Protein AF-A0A5B0HNM7-F1 (afdb_monomer_lite)

Radius of gyration: 12.05 Å; chains: 1; bounding box: 30×16×31 Å

pLDDT: mean 93.08, std 6.83, range [74.44, 98.62]

Sequence (63 aa):
MLDRIAGALVPGGDLVLVHWRQWPAEAPADAAAVHARVLADDRFDTLVEHTDQQFLLHVVRRR

Structure (mmCIF, N/CA/C/O backbone):
data_AF-A0A5B0HNM7-F1
#
_entry.id   AF-A0A5B0HNM7-F1
#
loop_
_atom_site.group_PDB
_atom_site.id
_atom_site.type_symbol
_atom_site.label_atom_id
_atom_site.label_alt_id
_atom_site.label_comp_id
_atom_site.label_asym_id
_atom_site.label_entity_id
_atom_site.label_seq_id
_atom_site.pdbx_PDB_ins_code
_atom_site.Cartn_x
_atom_site.Cartn_y
_atom_site.Cartn_z
_atom_site.occupancy
_atom_site.B_iso_or_equiv
_atom_site.auth_seq_id
_atom_site.auth_comp_id
_atom_site.auth_asym_id
_atom_site.auth_atom_id
_atom_site.pdbx_PDB_model_num
ATOM 1 N N . MET A 1 1 ? -6.047 -4.259 -6.440 1.00 83.38 1 MET A N 1
ATOM 2 C CA . MET A 1 1 ? -5.052 -4.759 -5.459 1.00 83.38 1 MET A CA 1
ATOM 3 C C . MET A 1 1 ? -5.280 -4.113 -4.105 1.00 83.38 1 MET A C 1
ATOM 5 O O . MET A 1 1 ? -5.606 -4.843 -3.181 1.00 83.38 1 MET A O 1
ATOM 9 N N . LEU A 1 2 ? -5.169 -2.783 -4.001 1.00 91.69 2 LEU A N 1
ATOM 10 C CA . LEU A 1 2 ? -5.301 -2.059 -2.730 1.00 91.69 2 LEU A CA 1
ATOM 11 C C . LEU A 1 2 ? -6.615 -2.342 -1.996 1.00 91.69 2 LEU A C 1
ATOM 13 O O . LEU A 1 2 ? -6.573 -2.558 -0.797 1.00 91.69 2 LEU A O 1
ATOM 17 N N . ASP A 1 3 ? -7.739 -2.507 -2.699 1.00 95.25 3 ASP A N 1
ATOM 18 C CA . ASP A 1 3 ? -9.016 -2.852 -2.046 1.00 95.25 3 ASP A CA 1
ATOM 19 C C . ASP A 1 3 ? -8.995 -4.207 -1.338 1.00 95.25 3 ASP A C 1
ATOM 21 O O . ASP A 1 3 ? -9.576 -4.360 -0.269 1.00 95.25 3 ASP A O 1
ATOM 25 N N . ARG A 1 4 ? -8.287 -5.194 -1.903 1.00 95.06 4 ARG A N 1
ATOM 26 C CA . ARG A 1 4 ? -8.134 -6.504 -1.256 1.00 95.06 4 ARG A CA 1
ATOM 27 C C . ARG A 1 4 ? -7.245 -6.407 -0.022 1.00 95.06 4 ARG A C 1
ATOM 29 O O . ARG A 1 4 ? -7.542 -7.048 0.973 1.00 95.06 4 ARG A O 1
ATOM 36 N N . ILE A 1 5 ? -6.181 -5.607 -0.087 1.00 94.88 5 ILE A N 1
ATOM 37 C CA . ILE A 1 5 ? -5.277 -5.389 1.049 1.00 94.88 5 ILE A CA 1
ATOM 38 C C . ILE A 1 5 ? -6.010 -4.630 2.161 1.00 94.88 5 ILE A C 1
ATOM 40 O O . ILE A 1 5 ? -6.039 -5.086 3.298 1.00 94.88 5 ILE A O 1
ATOM 44 N N . ALA A 1 6 ? -6.677 -3.525 1.823 1.00 94.19 6 ALA A N 1
ATOM 45 C CA . ALA A 1 6 ? -7.451 -2.720 2.761 1.00 94.19 6 ALA A CA 1
ATOM 46 C C . ALA A 1 6 ? -8.615 -3.500 3.391 1.00 94.19 6 ALA A C 1
ATOM 48 O O . ALA A 1 6 ? -8.934 -3.260 4.549 1.00 94.19 6 ALA A O 1
ATOM 49 N N . GLY A 1 7 ? -9.239 -4.421 2.647 1.00 95.88 7 GLY A N 1
ATOM 50 C CA . GLY A 1 7 ? -10.293 -5.300 3.160 1.00 95.88 7 GLY A CA 1
ATOM 51 C C . GLY A 1 7 ? -9.787 -6.478 4.001 1.00 95.88 7 GLY A C 1
ATOM 52 O O . GLY A 1 7 ? -10.560 -7.039 4.770 1.00 95.88 7 GLY A O 1
ATOM 53 N N . ALA A 1 8 ? -8.513 -6.860 3.869 1.00 96.75 8 ALA A N 1
ATOM 54 C CA . ALA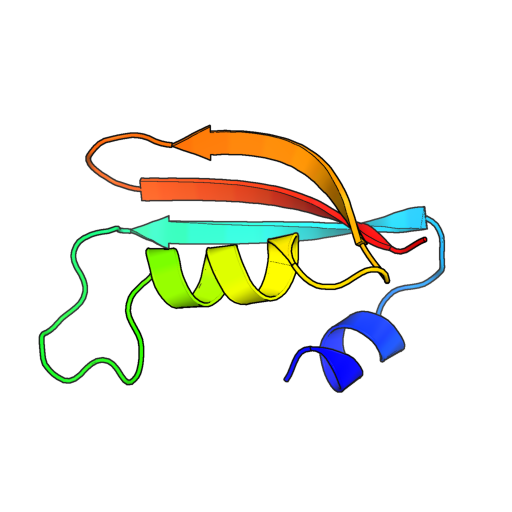 A 1 8 ? -7.897 -7.924 4.664 1.00 96.75 8 ALA A CA 1
ATOM 55 C C . ALA A 1 8 ? -7.311 -7.419 5.995 1.00 96.75 8 ALA A C 1
ATOM 57 O O . ALA A 1 8 ? -7.082 -8.215 6.905 1.00 96.75 8 ALA A O 1
ATOM 58 N N . LEU A 1 9 ? -7.060 -6.113 6.110 1.00 97.00 9 LEU A N 1
ATOM 59 C CA . LEU A 1 9 ? -6.554 -5.476 7.322 1.00 97.00 9 LEU A CA 1
ATOM 60 C C . LEU A 1 9 ? -7.710 -4.963 8.179 1.00 97.00 9 LEU A C 1
ATOM 62 O O . LEU A 1 9 ? -8.603 -4.266 7.697 1.00 97.00 9 LEU A O 1
ATOM 66 N N . VAL A 1 10 ? -7.660 -5.256 9.477 1.00 96.44 10 VAL A N 1
ATOM 67 C CA . VAL A 1 10 ? -8.505 -4.561 10.455 1.00 96.44 10 VAL A CA 1
ATOM 68 C C . VAL A 1 10 ? -8.072 -3.089 10.567 1.00 96.44 10 VAL A C 1
ATOM 70 O O . VAL A 1 10 ? -6.892 -2.795 10.343 1.00 96.44 10 VAL A O 1
ATOM 73 N N . PRO A 1 11 ? -8.973 -2.156 10.933 1.00 96.62 11 PRO A N 1
ATOM 74 C CA . PRO A 1 11 ? -8.575 -0.801 11.313 1.00 96.62 11 PRO A CA 1
ATOM 75 C C . PRO A 1 11 ? -7.485 -0.829 12.393 1.00 96.62 11 PRO A C 1
ATOM 77 O O . PRO A 1 11 ? -7.550 -1.623 13.333 1.00 96.62 11 PRO A O 1
ATOM 80 N N . GLY A 1 12 ? -6.455 -0.001 12.232 1.00 97.56 12 GLY A N 1
ATOM 81 C CA . GLY A 1 12 ? -5.238 -0.006 13.045 1.00 97.56 12 GLY A CA 1
ATOM 82 C C . GLY A 1 12 ? -4.188 -1.056 12.653 1.00 97.56 12 GLY A C 1
ATOM 83 O O . GLY A 1 12 ? -3.097 -1.042 13.217 1.00 97.56 12 GLY A O 1
ATOM 84 N N . GLY A 1 13 ? -4.486 -1.953 11.706 1.00 97.94 13 GLY A N 1
ATOM 85 C CA . GLY A 1 13 ? -3.545 -2.955 11.201 1.00 97.94 13 GLY A CA 1
ATOM 86 C C . GLY A 1 13 ? -2.476 -2.359 10.284 1.00 97.94 13 GLY A C 1
ATOM 87 O O . GLY A 1 13 ? -2.757 -1.444 9.508 1.00 97.94 13 GLY A O 1
ATOM 88 N N . ASP A 1 14 ? -1.264 -2.911 10.343 1.00 98.38 14 ASP A N 1
ATOM 89 C CA . ASP A 1 14 ? -0.106 -2.395 9.609 1.00 98.38 14 ASP A CA 1
ATOM 90 C C . ASP A 1 14 ? 0.202 -3.223 8.349 1.00 98.38 14 ASP A C 1
ATOM 92 O O . ASP A 1 14 ? 0.094 -4.451 8.333 1.00 98.38 14 ASP A O 1
ATOM 96 N N . LEU A 1 15 ? 0.626 -2.532 7.292 1.00 97.81 15 LEU A N 1
ATOM 97 C CA . LEU A 1 15 ? 1.135 -3.083 6.041 1.00 97.81 15 LEU A CA 1
ATOM 98 C C . LEU A 1 15 ? 2.584 -2.640 5.853 1.00 97.81 15 LEU A C 1
ATOM 100 O O 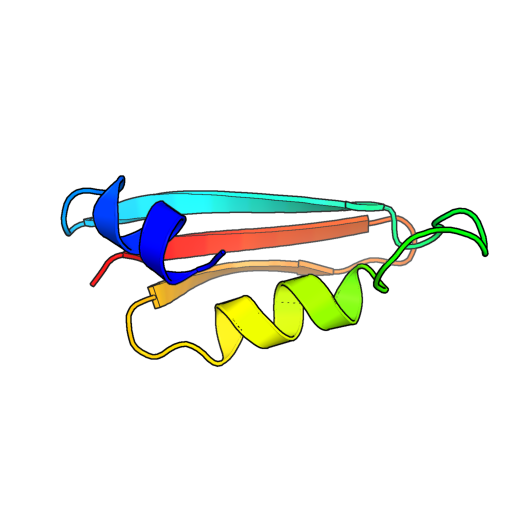. LEU A 1 15 ? 2.883 -1.446 5.869 1.00 97.81 15 LEU A O 1
ATOM 104 N N . VAL A 1 16 ? 3.467 -3.602 5.594 1.00 98.06 16 VAL A N 1
ATOM 105 C CA . VAL A 1 16 ? 4.859 -3.338 5.223 1.00 98.06 16 VAL A CA 1
ATOM 106 C C . VAL A 1 16 ? 5.015 -3.499 3.717 1.00 98.06 16 VAL A C 1
ATOM 108 O O . VAL A 1 16 ? 4.684 -4.545 3.158 1.00 98.06 16 VAL A O 1
ATOM 111 N N . LEU A 1 17 ? 5.546 -2.470 3.064 1.00 96.56 17 LEU A N 1
ATOM 112 C CA . LEU A 1 17 ? 5.976 -2.510 1.671 1.00 96.56 17 LEU A CA 1
ATOM 113 C C . LEU A 1 17 ? 7.492 -2.476 1.645 1.00 96.56 17 LEU A C 1
ATOM 115 O O . LEU A 1 17 ? 8.078 -1.546 2.193 1.00 96.56 17 LEU A O 1
ATOM 119 N N . VAL A 1 18 ? 8.117 -3.455 0.994 1.00 95.88 18 VAL A N 1
ATOM 120 C CA . VAL A 1 18 ? 9.564 -3.467 0.788 1.00 95.88 18 VAL A CA 1
ATOM 121 C C . VAL A 1 18 ? 9.889 -3.961 -0.613 1.00 95.88 18 VAL A C 1
ATOM 123 O O . VAL A 1 18 ? 9.499 -5.062 -1.000 1.00 95.88 18 VAL A O 1
ATOM 126 N N . HIS A 1 19 ? 10.584 -3.136 -1.390 1.00 93.56 19 HIS A N 1
ATOM 127 C CA . HIS A 1 19 ? 10.934 -3.462 -2.768 1.00 93.56 19 HIS A CA 1
ATOM 128 C C . HIS A 1 19 ? 12.332 -2.953 -3.110 1.00 93.56 19 HIS A C 1
ATOM 130 O O . HIS A 1 19 ? 12.654 -1.789 -2.871 1.00 93.56 19 HIS A O 1
ATOM 136 N N . TRP A 1 20 ? 13.150 -3.812 -3.722 1.00 91.94 20 TRP A N 1
ATOM 137 C CA . TRP A 1 20 ? 14.382 -3.386 -4.387 1.00 91.94 20 TRP A CA 1
ATOM 138 C C . TRP A 1 20 ? 14.056 -2.421 -5.527 1.00 91.94 20 TRP A C 1
ATOM 140 O O . TRP A 1 20 ? 13.066 -2.610 -6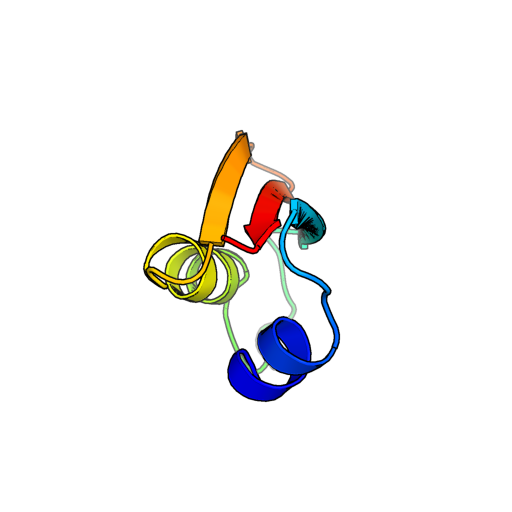.231 1.00 91.94 20 TRP A O 1
ATOM 150 N N . ARG A 1 21 ? 14.897 -1.408 -5.734 1.00 86.19 21 ARG A N 1
ATOM 151 C CA . ARG A 1 21 ? 14.722 -0.413 -6.802 1.00 86.19 21 ARG A CA 1
ATOM 152 C C . ARG A 1 21 ? 15.081 -0.944 -8.179 1.00 86.19 21 ARG A C 1
ATOM 154 O O . ARG A 1 21 ? 14.568 -0.448 -9.172 1.00 86.19 21 ARG A O 1
ATOM 161 N N . GLN A 1 22 ? 15.984 -1.918 -8.246 1.00 81.25 22 GLN A N 1
ATOM 162 C CA . GLN A 1 22 ? 16.370 -2.537 -9.507 1.00 81.25 22 GLN A CA 1
ATOM 163 C C . GLN A 1 22 ? 15.511 -3.769 -9.746 1.00 81.25 22 GLN A C 1
ATOM 165 O O . GLN A 1 22 ? 15.785 -4.847 -9.218 1.00 81.25 22 GLN A O 1
ATOM 170 N N . TRP A 1 23 ? 14.449 -3.589 -10.523 1.00 77.81 23 TRP A N 1
ATOM 171 C CA . TRP A 1 23 ? 13.668 -4.699 -11.049 1.00 77.81 23 TRP A CA 1
ATOM 172 C C . TRP A 1 23 ? 14.137 -5.081 -12.454 1.00 77.81 23 TRP A C 1
ATOM 174 O O . TRP A 1 23 ? 14.657 -4.230 -13.182 1.00 77.81 23 TRP A O 1
ATOM 184 N N . PRO A 1 24 ? 13.948 -6.351 -12.849 1.00 77.31 24 PRO A N 1
ATOM 185 C CA . PRO A 1 24 ? 14.069 -6.750 -14.243 1.00 77.31 24 PRO A CA 1
ATOM 186 C C . PRO A 1 24 ? 13.170 -5.887 -15.139 1.00 77.31 24 PRO A C 1
ATOM 188 O O . PRO A 1 24 ? 12.091 -5.465 -14.718 1.00 77.31 24 PRO A O 1
ATOM 191 N N . ALA A 1 25 ? 13.598 -5.627 -16.374 1.00 76.00 25 ALA A N 1
ATOM 192 C CA . ALA A 1 25 ? 12.880 -4.746 -17.302 1.00 76.00 25 ALA A CA 1
ATOM 193 C C . ALA A 1 25 ? 11.473 -5.264 -17.656 1.00 76.00 25 ALA A C 1
ATOM 195 O O . ALA A 1 25 ? 10.589 -4.489 -18.008 1.00 76.00 25 ALA A O 1
ATOM 196 N N . GLU A 1 26 ? 11.262 -6.573 -17.547 1.00 80.00 26 GLU A N 1
ATOM 197 C CA . GLU A 1 26 ? 9.985 -7.251 -17.748 1.00 80.00 26 GLU A CA 1
ATOM 198 C C . GLU A 1 26 ? 8.997 -7.094 -16.582 1.00 80.00 26 GLU A C 1
ATOM 200 O O . GLU A 1 26 ? 7.857 -7.558 -16.672 1.00 80.00 26 GLU A O 1
ATOM 205 N N . ALA A 1 27 ? 9.409 -6.479 -15.470 1.00 78.06 27 ALA A N 1
ATOM 206 C CA . ALA A 1 27 ? 8.547 -6.356 -14.312 1.00 78.06 27 ALA A CA 1
ATOM 207 C C . ALA A 1 27 ? 7.3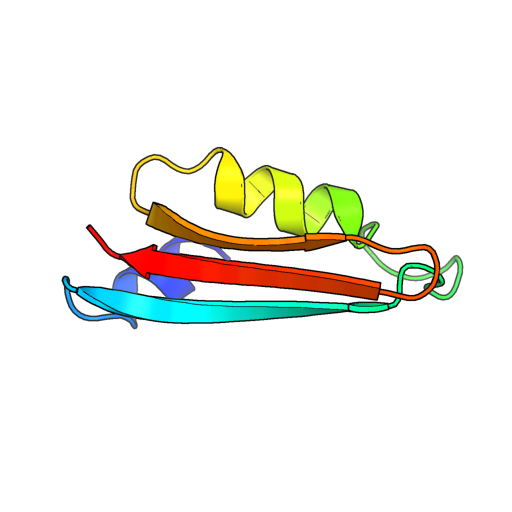50 -5.420 -14.596 1.00 78.06 27 ALA A C 1
ATOM 209 O O . ALA A 1 27 ? 7.493 -4.376 -15.231 1.00 78.06 27 ALA A O 1
ATOM 210 N N . PRO A 1 28 ? 6.143 -5.763 -14.109 1.00 74.44 28 PRO A N 1
ATOM 211 C CA . PRO A 1 28 ? 4.899 -5.102 -14.516 1.00 74.44 28 PRO A CA 1
ATOM 212 C C . PRO A 1 28 ? 4.716 -3.678 -13.963 1.00 74.44 28 PRO A C 1
ATOM 214 O O . PRO A 1 28 ? 3.769 -2.990 -14.343 1.00 74.44 28 PRO A O 1
ATOM 217 N N . ALA A 1 29 ? 5.564 -3.244 -13.034 1.00 75.12 29 ALA A N 1
ATOM 218 C CA . ALA A 1 29 ? 5.564 -1.904 -12.456 1.00 75.12 29 ALA A CA 1
ATOM 219 C C . ALA A 1 29 ? 6.980 -1.549 -11.993 1.00 75.12 29 ALA A C 1
ATOM 221 O O . ALA A 1 29 ? 7.819 -2.428 -11.906 1.00 75.12 29 ALA A O 1
ATOM 222 N N . ASP A 1 30 ? 7.241 -0.289 -11.661 1.00 85.31 30 ASP A N 1
ATOM 223 C CA . ASP A 1 30 ? 8.439 0.090 -10.906 1.00 85.31 30 ASP A CA 1
ATOM 224 C C . ASP A 1 30 ? 8.130 0.113 -9.399 1.00 85.31 30 ASP A C 1
ATOM 226 O O . ASP A 1 30 ? 7.005 0.427 -8.989 1.00 85.31 30 ASP A O 1
ATOM 230 N N . ALA A 1 31 ? 9.128 -0.184 -8.564 1.00 87.62 31 ALA A N 1
ATOM 231 C CA . ALA A 1 31 ? 9.001 -0.170 -7.110 1.00 87.62 31 ALA A CA 1
ATOM 232 C C . ALA A 1 31 ? 8.474 1.183 -6.602 1.00 87.62 31 ALA A C 1
ATOM 234 O O . ALA A 1 31 ? 7.550 1.220 -5.786 1.00 87.62 31 ALA A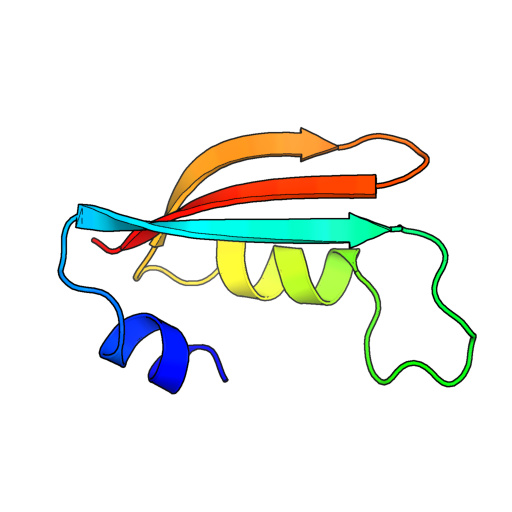 O 1
ATOM 235 N N . ALA A 1 32 ? 8.980 2.306 -7.126 1.00 90.56 32 ALA A N 1
ATOM 236 C CA . ALA A 1 32 ? 8.515 3.624 -6.700 1.00 90.56 32 ALA A CA 1
ATOM 237 C C . ALA A 1 32 ? 7.042 3.853 -7.064 1.00 90.56 32 ALA A C 1
ATOM 239 O O . ALA A 1 32 ? 6.293 4.421 -6.270 1.00 90.56 32 ALA A O 1
ATOM 240 N N . ALA A 1 33 ? 6.594 3.349 -8.218 1.00 91.56 33 ALA A N 1
ATOM 241 C CA . ALA A 1 33 ? 5.201 3.460 -8.642 1.00 91.56 33 ALA A CA 1
ATOM 242 C C . ALA A 1 33 ? 4.250 2.667 -7.729 1.00 91.56 33 ALA A C 1
ATOM 244 O O . ALA A 1 33 ? 3.152 3.135 -7.422 1.00 91.56 33 ALA A O 1
ATOM 245 N N . VAL A 1 34 ? 4.661 1.483 -7.261 1.00 92.12 34 VAL A N 1
ATOM 246 C CA . VAL A 1 34 ? 3.877 0.696 -6.294 1.00 92.12 34 VAL A CA 1
ATOM 247 C C . VAL A 1 34 ? 3.753 1.439 -4.967 1.00 92.12 34 VAL A C 1
ATOM 249 O O . VAL A 1 34 ? 2.643 1.579 -4.454 1.00 92.12 34 VAL A O 1
ATOM 252 N N . HIS A 1 35 ? 4.866 1.954 -4.439 1.00 95.50 35 HIS A N 1
ATOM 253 C CA . HIS A 1 35 ? 4.869 2.704 -3.184 1.00 95.50 35 HIS A CA 1
ATOM 254 C C . HIS A 1 35 ? 4.021 3.977 -3.288 1.00 95.50 35 HIS A C 1
ATOM 256 O O . HIS A 1 35 ? 3.138 4.183 -2.460 1.00 95.50 35 HIS A O 1
ATOM 262 N N . ALA A 1 36 ? 4.199 4.775 -4.344 1.00 95.06 36 ALA A N 1
ATOM 263 C CA . ALA A 1 36 ? 3.446 6.011 -4.553 1.00 95.06 36 ALA A CA 1
ATOM 264 C C . ALA A 1 36 ? 1.926 5.784 -4.555 1.00 95.06 36 ALA A C 1
ATOM 266 O O . ALA A 1 36 ? 1.180 6.571 -3.979 1.00 95.06 36 ALA A O 1
ATOM 267 N N . ARG A 1 37 ? 1.454 4.678 -5.147 1.00 95.75 37 ARG A N 1
ATOM 268 C CA . ARG A 1 37 ? 0.024 4.330 -5.145 1.00 95.75 37 ARG A CA 1
ATOM 269 C C . ARG A 1 37 ? -0.523 4.039 -3.753 1.00 95.75 37 ARG A C 1
ATOM 271 O O . ARG A 1 37 ? -1.693 4.304 -3.519 1.00 95.75 37 ARG A O 1
ATOM 278 N N . VAL A 1 38 ? 0.284 3.459 -2.870 1.00 96.44 38 VAL A N 1
ATOM 279 C CA . VAL A 1 38 ? -0.142 3.125 -1.503 1.00 96.44 38 VAL A CA 1
ATOM 280 C C . VAL A 1 38 ? -0.130 4.372 -0.627 1.00 96.44 38 VAL A C 1
ATOM 282 O O . VAL A 1 38 ? -1.072 4.590 0.122 1.00 96.44 38 VAL A O 1
ATOM 285 N N . LEU A 1 39 ? 0.893 5.218 -0.768 1.00 97.12 39 LEU A N 1
ATOM 286 C CA . LEU A 1 39 ? 1.033 6.461 -0.002 1.00 97.12 39 LEU A CA 1
ATOM 287 C C . LEU A 1 39 ? -0.002 7.527 -0.387 1.00 97.12 39 LEU A C 1
ATOM 289 O O . LEU A 1 39 ? -0.303 8.406 0.413 1.00 97.12 39 LEU A O 1
ATOM 293 N N . ALA A 1 40 ? -0.543 7.457 -1.604 1.00 97.44 40 ALA A N 1
ATOM 294 C CA . ALA A 1 40 ? -1.608 8.342 -2.069 1.00 97.44 40 ALA A CA 1
ATOM 295 C C . ALA A 1 40 ? -3.026 7.875 -1.678 1.00 97.44 40 ALA A C 1
ATOM 297 O O . ALA A 1 40 ? -3.989 8.586 -1.963 1.00 97.44 40 ALA A O 1
ATOM 298 N N . ASP A 1 41 ? -3.182 6.688 -1.083 1.00 97.25 41 ASP A N 1
ATOM 299 C CA . ASP A 1 41 ? -4.484 6.122 -0.716 1.00 97.25 41 ASP A CA 1
ATOM 300 C C . ASP A 1 41 ? -4.873 6.568 0.701 1.00 97.25 41 ASP A C 1
ATOM 302 O O . ASP A 1 41 ? -4.200 6.261 1.685 1.00 97.25 41 ASP A O 1
ATOM 306 N N . ASP A 1 42 ? -5.984 7.294 0.808 1.00 97.25 42 ASP A N 1
ATOM 307 C CA . ASP A 1 42 ? -6.463 7.915 2.045 1.00 97.25 42 ASP A CA 1
ATOM 308 C C . ASP A 1 42 ? -6.939 6.916 3.109 1.00 97.25 42 ASP A C 1
ATOM 310 O O . ASP A 1 42 ? -7.233 7.309 4.239 1.00 97.25 42 ASP A O 1
ATOM 314 N N . ARG A 1 43 ? -6.998 5.620 2.797 1.00 97.69 43 ARG A N 1
ATOM 315 C CA . ARG A 1 43 ? -7.295 4.568 3.778 1.00 97.69 43 ARG A CA 1
ATOM 316 C C . ARG A 1 43 ? -6.094 4.215 4.644 1.00 97.69 43 ARG A C 1
ATOM 318 O O . ARG A 1 43 ? -6.277 3.460 5.607 1.00 97.69 43 ARG A O 1
ATOM 325 N N . PHE A 1 44 ?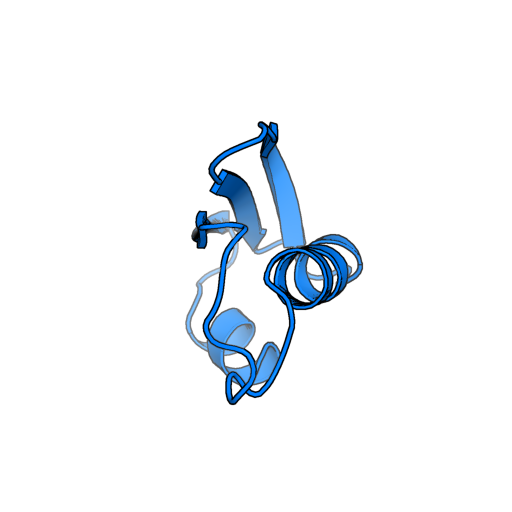 -4.907 4.716 4.307 1.00 98.19 44 PHE A N 1
ATOM 326 C CA . PHE A 1 44 ? -3.661 4.412 4.989 1.00 98.19 44 PHE A CA 1
ATOM 327 C C . PHE A 1 44 ? -2.956 5.670 5.510 1.00 98.19 44 PHE A C 1
ATOM 329 O O . PHE A 1 44 ? -2.942 6.710 4.859 1.00 98.19 44 PHE A O 1
ATOM 336 N N . ASP A 1 45 ? -2.332 5.550 6.678 1.00 98.19 45 ASP A N 1
ATOM 337 C CA . ASP A 1 45 ? -1.421 6.542 7.248 1.00 98.19 45 ASP A CA 1
ATOM 338 C C . ASP A 1 45 ? 0.012 6.016 7.219 1.00 98.19 45 ASP A C 1
ATOM 340 O O . ASP A 1 45 ? 0.278 4.911 7.691 1.00 98.19 45 ASP A O 1
ATOM 344 N N . THR A 1 46 ? 0.959 6.798 6.707 1.00 98.25 46 THR A N 1
ATOM 345 C CA . THR A 1 46 ? 2.379 6.422 6.731 1.00 98.25 46 THR A CA 1
ATOM 346 C C . THR A 1 46 ? 2.939 6.537 8.144 1.00 98.25 46 THR A C 1
ATOM 348 O O . THR A 1 46 ? 2.894 7.604 8.752 1.00 98.25 46 THR A O 1
ATOM 351 N N . LEU A 1 47 ? 3.498 5.442 8.658 1.00 98.44 47 LEU A N 1
ATOM 352 C CA . LEU A 1 47 ? 4.160 5.389 9.963 1.00 98.44 47 LEU A CA 1
ATOM 353 C C . LEU A 1 47 ? 5.681 5.433 9.845 1.00 98.44 47 LEU A C 1
ATOM 355 O O . LEU A 1 47 ? 6.353 6.059 10.660 1.00 98.44 47 LEU A O 1
ATOM 359 N N . VAL A 1 48 ? 6.221 4.730 8.851 1.00 98.56 48 VAL A N 1
ATOM 360 C CA . VAL A 1 48 ? 7.661 4.636 8.605 1.00 98.56 48 VAL A CA 1
ATOM 361 C C . VAL A 1 48 ? 7.907 4.838 7.123 1.00 98.56 48 VAL A C 1
ATOM 363 O O . VAL A 1 48 ? 7.247 4.214 6.294 1.00 98.56 48 VAL A O 1
ATOM 366 N N . GLU A 1 49 ? 8.898 5.663 6.814 1.00 98.31 49 GLU A N 1
ATOM 367 C CA . GLU A 1 49 ? 9.446 5.850 5.478 1.00 98.31 49 GLU A CA 1
ATOM 368 C C . GLU A 1 49 ? 10.956 5.620 5.536 1.00 98.31 49 GLU A C 1
ATOM 370 O O . GLU A 1 49 ? 11.661 6.205 6.358 1.00 98.31 49 GLU A O 1
ATOM 375 N N . HIS A 1 50 ? 11.445 4.748 4.659 1.00 97.75 50 HIS A N 1
ATOM 376 C CA . HIS A 1 50 ? 12.862 4.573 4.385 1.00 97.75 50 HIS A CA 1
ATOM 377 C C . HIS A 1 50 ? 13.062 4.445 2.881 1.00 97.75 50 HIS A C 1
ATOM 379 O O . HIS A 1 50 ? 12.495 3.568 2.223 1.00 97.75 50 HIS A O 1
ATOM 385 N N . THR A 1 51 ? 13.900 5.312 2.330 1.00 95.69 51 THR A N 1
ATOM 386 C CA . THR A 1 51 ? 14.258 5.277 0.916 1.00 95.69 51 THR A CA 1
ATOM 387 C C . THR A 1 51 ? 15.762 5.362 0.781 1.00 95.69 51 THR A C 1
ATOM 389 O O . THR A 1 51 ? 16.374 6.299 1.293 1.00 95.69 51 THR A O 1
ATOM 392 N N . ASP A 1 52 ? 16.354 4.432 0.045 1.00 93.81 52 ASP A N 1
ATOM 393 C CA . ASP A 1 52 ? 17.756 4.523 -0.338 1.00 93.81 52 ASP A CA 1
ATOM 394 C C . ASP A 1 52 ? 17.955 4.137 -1.813 1.00 93.81 52 ASP A C 1
ATOM 396 O O . ASP A 1 52 ? 17.012 4.148 -2.612 1.00 93.81 52 ASP A O 1
ATOM 400 N N . GLN A 1 53 ? 19.207 3.899 -2.210 1.00 91.50 53 GLN A N 1
ATOM 401 C CA . GLN A 1 53 ? 19.574 3.554 -3.586 1.00 91.50 53 GLN A CA 1
ATOM 402 C C . GLN A 1 53 ? 19.276 2.093 -3.942 1.00 91.50 53 GLN A C 1
ATOM 404 O O . GLN A 1 53 ? 19.145 1.766 -5.121 1.00 91.50 53 GLN A O 1
ATOM 409 N N . GLN A 1 54 ? 19.180 1.215 -2.949 1.00 92.00 54 GLN A N 1
ATOM 410 C CA . GLN A 1 54 ? 18.984 -0.213 -3.129 1.00 92.00 54 GLN A CA 1
ATOM 411 C C . GLN A 1 54 ? 17.510 -0.586 -3.015 1.00 92.00 54 GLN A C 1
ATOM 413 O O . GLN A 1 54 ? 17.002 -1.300 -3.881 1.00 92.00 54 GLN A O 1
ATOM 418 N N . PHE A 1 55 ? 16.806 -0.090 -1.998 1.00 94.00 55 PHE A N 1
ATOM 419 C CA . PHE A 1 55 ? 15.418 -0.451 -1.740 1.00 94.00 55 PHE A CA 1
ATOM 420 C C . PHE A 1 55 ? 14.573 0.702 -1.191 1.00 94.00 55 PHE A C 1
ATOM 422 O O . PHE A 1 55 ? 15.048 1.742 -0.731 1.00 94.00 55 PHE A O 1
ATOM 429 N N . LEU A 1 56 ? 13.267 0.493 -1.285 1.00 96.31 56 LEU A N 1
ATOM 430 C CA . LEU A 1 56 ? 12.234 1.309 -0.677 1.00 96.31 56 LEU A CA 1
ATOM 431 C C . LEU A 1 56 ? 11.559 0.483 0.407 1.00 96.31 56 LEU A C 1
ATOM 433 O O . LEU A 1 56 ? 11.213 -0.674 0.165 1.00 96.31 56 LEU A O 1
ATOM 437 N N . LEU A 1 57 ? 11.329 1.082 1.572 1.00 97.81 57 LEU A N 1
ATOM 438 C CA . LEU A 1 57 ? 10.536 0.500 2.644 1.00 97.81 57 LEU A CA 1
ATOM 439 C C . LEU A 1 57 ? 9.555 1.529 3.186 1.00 97.81 57 LEU A C 1
ATOM 441 O O . LEU A 1 57 ? 9.929 2.655 3.488 1.00 97.81 57 LEU A O 1
ATOM 445 N N . HIS A 1 58 ? 8.291 1.140 3.299 1.00 98.56 58 HIS A N 1
ATOM 446 C CA . HIS A 1 58 ? 7.285 1.931 3.996 1.00 98.56 58 HIS A CA 1
ATOM 447 C C . HIS A 1 58 ? 6.456 1.027 4.900 1.00 98.56 58 HIS A C 1
ATOM 449 O O . HIS A 1 58 ? 6.122 -0.097 4.520 1.00 98.56 58 HIS A O 1
ATOM 455 N N . VAL A 1 59 ? 6.102 1.531 6.077 1.00 98.56 59 VAL A N 1
ATOM 456 C CA . VAL A 1 59 ? 5.065 0.936 6.923 1.00 98.56 59 VAL A CA 1
ATOM 457 C C . VAL A 1 59 ? 3.889 1.889 6.922 1.00 98.56 59 VAL A C 1
ATOM 459 O O . VAL A 1 59 ? 4.050 3.061 7.265 1.00 98.56 59 VAL A O 1
ATOM 462 N N . VAL A 1 60 ? 2.721 1.388 6.539 1.00 98.62 60 VAL A N 1
ATOM 463 C CA . VAL A 1 60 ? 1.478 2.157 6.558 1.00 98.62 60 VAL A CA 1
ATOM 464 C C . VAL A 1 60 ? 0.453 1.474 7.451 1.00 98.62 60 VAL A C 1
ATOM 466 O O . VAL A 1 60 ? 0.385 0.248 7.502 1.00 98.62 60 VAL A O 1
ATOM 469 N N . ARG A 1 61 ? -0.358 2.261 8.147 1.00 98.44 61 ARG A N 1
ATOM 470 C CA . ARG A 1 61 ? -1.437 1.793 9.011 1.00 98.44 61 ARG A CA 1
ATOM 471 C C . ARG A 1 61 ? -2.775 1.999 8.343 1.00 98.44 61 ARG A C 1
ATOM 473 O O . ARG A 1 61 ? -3.054 3.081 7.843 1.00 98.44 61 ARG A O 1
ATOM 480 N N . ARG A 1 62 ? -3.633 0.987 8.378 1.00 98.00 62 ARG A N 1
ATOM 481 C CA . ARG A 1 62 ? -5.032 1.112 7.976 1.00 98.00 62 ARG A CA 1
ATOM 482 C C . ARG A 1 62 ? -5.767 2.026 8.964 1.00 98.00 62 ARG A C 1
ATOM 484 O O . ARG A 1 62 ? -5.783 1.726 10.155 1.00 98.00 62 ARG A O 1
ATOM 491 N N . ARG A 1 63 ? -6.387 3.096 8.461 1.00 95.38 63 ARG A N 1
ATOM 492 C CA . ARG A 1 63 ? -7.282 3.977 9.235 1.00 95.38 63 ARG A CA 1
ATOM 493 C C . ARG A 1 63 ? -8.505 3.253 9.793 1.00 95.38 63 ARG A C 1
ATOM 495 O O . ARG A 1 63 ? -9.087 2.425 9.051 1.00 95.38 63 ARG A O 1
#

Foldseek 3Di:
DVVVVLVVADAFGKDKQKDFQDDDPPDPDGSVVVVVVVPPDPQWDWDDWDDDNTMTITMIGGD

Secondary structure (DSSP, 8-state):
-HHHHHHHSPTT-EEEEEEES---TT-SS-HHHHHHHHHT-TTEEEEEEEE-SSEEEEEEEE-